Protein AF-A0A420RKL0-F1 (afdb_monomer)

Nearest PDB structures (foldseek):
  4hwh-assembly3_C  TM=4.743E-01  e=3.908E+00  Arabidopsis thaliana
  4hwh-assembly1_A  TM=5.072E-01  e=5.589E+00  Arabidopsis thaliana

Foldseek 3Di:
DVLVVLQVCLVPPDPPDPSVVRHSPDDKDDLVPQADADPLCCVVPVVNDPDPPPPDRDPDDDPDDDDDCTRHVLVVLVVLLVVLVVCVVVVHDHDLVSVVVSLVSLVVYDPRHPCNVVNPVNPVNVVVND

Secondary structure (DSSP, 8-state):
-HHHHHHHHHHHS-TTS-GGGS--PSPP--TT------HHHHHHHH---SSTT-----SSPPP-----TTT-THHHHHHHHHHHHHHHHTT----HHHHHHHHHHHTS--TTSTTGGGTT--TTHHHHH-

Radius of gyration: 19.2 Å; Cα contacts (8 Å, |Δi|>4): 103; chains: 1; bounding box: 42×40×49 Å

Solvent-accessible surface area (backbone atoms only — not comparable to full-atom values): 8315 Å² total; per-residue (Å²): 111,66,68,59,52,45,41,52,51,55,74,71,49,82,84,85,60,74,67,82,83,66,58,61,69,78,82,71,54,42,93,87,62,46,78,47,68,43,71,62,49,26,46,71,77,64,72,50,66,96,49,100,77,74,75,83,71,68,94,65,76,85,83,81,76,85,84,45,50,59,79,39,49,62,52,50,37,51,52,49,52,55,51,44,50,54,36,48,75,71,70,44,92,63,63,62,67,61,52,50,55,34,55,58,53,58,69,49,57,32,88,56,37,93,57,48,88,52,68,76,69,65,62,75,50,52,78,71,72,110

Sequence (130 aa):
MEQFERLVDFLLGETEEPAASRSPLPFTATSENRWRWHTWDAMARYHIFRDKYERSVKPDKPTGCVKSAVDWPEIADELYLIGAMHDYWDGQRVDKNKVRAALERLQQITPSSPVWPNRNAHSWTKDLLE

pLDDT: mean 83.3, std 9.46, range [56.19, 94.81]

Mean predicted aligned error: 7.9 Å

Organism: Fusarium oxysporum (NCBI:txid5507)

Structure (mmCIF, N/CA/C/O backbone):
data_AF-A0A420RKL0-F1
#
_entry.id   AF-A0A420RKL0-F1
#
loop_
_atom_site.group_PDB
_atom_site.id
_atom_site.type_symbol
_atom_site.label_atom_id
_atom_site.label_alt_id
_atom_site.label_comp_id
_atom_site.label_asym_id
_atom_site.label_entity_id
_atom_site.label_seq_id
_atom_site.pdbx_PDB_ins_code
_atom_site.Cartn_x
_atom_site.Cartn_y
_atom_site.Cartn_z
_atom_site.occupancy
_atom_site.B_iso_or_equiv
_atom_site.auth_seq_id
_atom_site.auth_comp_id
_atom_site.auth_asym_id
_atom_site.auth_atom_id
_atom_site.pdbx_PDB_model_num
ATOM 1 N N . MET A 1 1 ? -11.707 -10.829 -1.088 1.00 63.38 1 MET A N 1
ATOM 2 C CA . MET A 1 1 ? -12.664 -10.612 0.024 1.00 63.38 1 MET A CA 1
ATOM 3 C C . MET A 1 1 ? -12.611 -11.691 1.107 1.00 63.38 1 MET A C 1
ATOM 5 O O . MET A 1 1 ? -13.208 -11.501 2.161 1.00 63.38 1 MET A O 1
ATOM 9 N N . GLU A 1 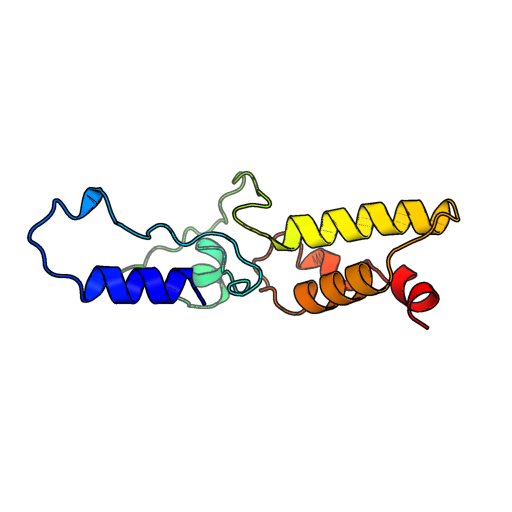2 ? -11.840 -12.764 0.917 1.00 80.38 2 GLU A N 1
ATOM 10 C CA . GLU A 1 2 ? -11.823 -13.949 1.787 1.00 80.38 2 GLU A CA 1
ATOM 11 C C . GLU A 1 2 ? -11.573 -13.648 3.277 1.00 80.38 2 GLU A C 1
ATOM 13 O O . GLU A 1 2 ? -12.217 -14.229 4.143 1.00 80.38 2 GLU A O 1
ATOM 18 N N . GLN A 1 3 ? -10.677 -12.711 3.618 1.00 82.56 3 GLN A N 1
ATOM 19 C CA . GLN A 1 3 ? -10.439 -12.382 5.032 1.00 82.56 3 GLN A CA 1
ATOM 20 C C . GLN A 1 3 ? -11.674 -11.758 5.696 1.00 82.56 3 GLN A C 1
ATOM 22 O O . GLN A 1 3 ? -11.961 -12.053 6.854 1.00 82.56 3 GLN A O 1
ATOM 27 N N . PHE A 1 4 ? -12.393 -10.891 4.977 1.00 83.62 4 PHE A N 1
ATOM 28 C CA . PHE A 1 4 ? -13.598 -10.244 5.494 1.00 83.62 4 PHE A CA 1
ATOM 29 C C . PHE A 1 4 ? -14.721 -11.262 5.687 1.00 83.62 4 PHE A C 1
ATOM 31 O O . PHE A 1 4 ? -15.355 -11.268 6.735 1.00 83.62 4 PHE A O 1
ATOM 38 N N . GLU A 1 5 ? -14.903 -12.161 4.721 1.00 86.31 5 GLU A N 1
ATOM 39 C CA . GLU A 1 5 ? -15.862 -13.267 4.816 1.00 86.31 5 GLU A CA 1
ATOM 40 C C . GLU A 1 5 ? -15.559 -14.149 6.032 1.00 86.31 5 GLU A C 1
ATOM 42 O O . GLU A 1 5 ? -16.434 -14.366 6.862 1.00 86.31 5 GLU A O 1
ATOM 47 N N . ARG A 1 6 ? -14.287 -14.516 6.244 1.00 85.25 6 ARG A N 1
ATOM 48 C CA . ARG A 1 6 ? -13.866 -15.271 7.437 1.00 85.25 6 ARG A CA 1
ATOM 49 C C . ARG A 1 6 ? -14.147 -14.529 8.743 1.00 85.25 6 ARG A C 1
ATOM 51 O O . ARG A 1 6 ? -14.460 -15.177 9.738 1.00 85.25 6 ARG A O 1
ATOM 58 N N . LEU A 1 7 ? -14.045 -13.194 8.765 1.00 86.56 7 LEU A N 1
ATOM 59 C CA . LEU A 1 7 ? -14.461 -12.394 9.922 1.00 86.56 7 LEU A CA 1
ATOM 60 C C . LEU A 1 7 ? -15.968 -12.459 10.147 1.00 86.56 7 LEU A C 1
ATOM 62 O O . LEU A 1 7 ? -16.391 -12.639 11.284 1.00 86.56 7 LEU A O 1
ATOM 66 N N . VAL A 1 8 ? -16.767 -12.303 9.094 1.00 87.44 8 VAL A N 1
ATOM 67 C CA . VAL A 1 8 ? -18.229 -12.371 9.195 1.00 87.44 8 VAL A CA 1
ATOM 68 C C . VAL A 1 8 ? -18.659 -13.744 9.703 1.00 87.44 8 VAL A C 1
ATOM 70 O O . VAL A 1 8 ? -19.410 -13.817 10.672 1.00 87.44 8 VAL A O 1
ATOM 73 N N . ASP A 1 9 ? -18.107 -14.815 9.140 1.00 87.31 9 ASP A N 1
ATOM 74 C CA . ASP A 1 9 ? -18.389 -16.186 9.570 1.00 87.31 9 ASP A CA 1
ATOM 75 C C . ASP A 1 9 ? -17.981 -16.420 11.027 1.00 87.31 9 ASP A C 1
ATOM 77 O O . ASP A 1 9 ? -18.710 -17.049 11.788 1.00 87.31 9 ASP A O 1
ATOM 81 N N . PHE A 1 10 ? -16.837 -15.873 11.447 1.00 85.19 10 PHE A N 1
ATOM 82 C CA . PHE A 1 10 ? -16.402 -15.936 12.840 1.00 85.19 10 PHE A CA 1
ATOM 83 C C . PHE A 1 10 ? -17.355 -15.198 13.790 1.00 85.19 10 PHE A C 1
ATOM 85 O O . PHE A 1 10 ? -17.627 -15.692 14.880 1.00 85.19 10 PHE A O 1
ATOM 92 N N . LEU A 1 11 ? -17.863 -14.026 13.397 1.00 84.62 11 LEU A N 1
ATOM 93 C CA . LEU A 1 11 ? -18.783 -13.230 14.217 1.00 84.62 11 LEU A CA 1
ATOM 94 C C . LEU A 1 11 ? -20.194 -13.830 14.289 1.00 84.62 11 LEU A C 1
ATOM 96 O O . LEU A 1 11 ? -20.894 -13.598 15.272 1.00 84.62 11 LEU A O 1
ATOM 100 N N . LEU A 1 12 ? -20.614 -14.558 13.252 1.00 86.12 12 LEU A N 1
ATOM 101 C CA . LEU A 1 12 ? -21.935 -15.186 13.157 1.00 86.12 12 LEU A CA 1
ATOM 102 C C . LEU A 1 12 ? -21.944 -16.661 13.598 1.00 86.12 12 LEU A C 1
ATOM 104 O O . LEU A 1 12 ? -23.020 -17.244 13.719 1.00 86.12 12 LEU A O 1
ATOM 108 N N . GLY A 1 13 ? -20.775 -17.269 13.819 1.00 80.06 13 GLY A N 1
ATOM 109 C CA . GLY A 1 13 ? -20.635 -18.669 14.216 1.00 80.06 13 GLY A CA 1
ATOM 110 C C . GLY A 1 13 ? -21.060 -18.941 15.663 1.00 80.06 13 GLY A C 1
ATOM 111 O O . GLY A 1 13 ? -20.877 -18.110 16.550 1.00 80.06 13 GLY A O 1
ATOM 112 N N . GLU A 1 14 ? -21.613 -20.130 15.912 1.00 71.00 14 GLU A N 1
ATOM 113 C CA . GLU A 1 14 ? -22.063 -20.551 17.243 1.00 71.00 14 GLU A CA 1
ATOM 114 C C . GLU A 1 14 ? -20.886 -20.797 18.207 1.00 71.00 14 GLU A C 1
ATOM 116 O O . GLU A 1 14 ? -19.885 -21.440 17.878 1.00 71.00 14 GLU A O 1
ATOM 121 N N . THR A 1 15 ? -21.019 -20.274 19.426 1.00 65.69 15 THR A N 1
ATOM 122 C CA . THR A 1 15 ? -19.968 -20.143 20.450 1.00 65.69 15 THR A CA 1
ATOM 123 C C . THR A 1 15 ? -19.702 -21.428 21.253 1.00 65.69 15 THR A C 1
ATOM 125 O O . THR A 1 15 ? -19.423 -21.354 22.448 1.00 65.69 15 THR A O 1
ATOM 128 N N . GLU A 1 16 ? -19.830 -22.616 20.656 1.00 64.62 16 GLU A N 1
ATOM 129 C CA . GLU A 1 16 ? -19.642 -23.881 21.396 1.00 64.62 16 GLU A CA 1
ATOM 130 C C . GLU A 1 16 ? -18.173 -24.344 21.467 1.00 64.62 16 GLU A C 1
ATOM 132 O O . GLU A 1 16 ? -17.791 -25.069 22.383 1.00 64.62 16 GLU A O 1
ATOM 137 N N . GLU A 1 17 ? -17.314 -23.863 20.566 1.00 60.22 17 GLU A N 1
ATOM 138 C CA . GLU A 1 17 ? -15.868 -24.133 20.562 1.00 60.22 17 GLU A CA 1
ATOM 139 C C . GLU A 1 17 ? -15.074 -22.925 21.094 1.00 60.22 17 GLU A C 1
ATOM 141 O O . GLU A 1 17 ? -15.497 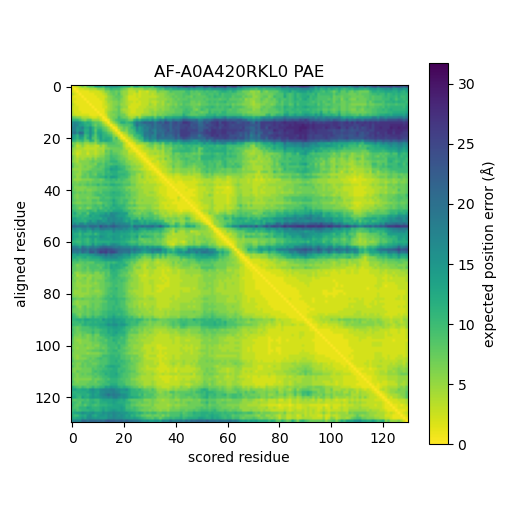-21.778 20.910 1.00 60.22 17 GLU A O 1
ATOM 146 N N . PRO A 1 18 ? -13.897 -23.121 21.725 1.00 58.03 18 PRO A N 1
ATOM 147 C CA . PRO A 1 18 ? -13.104 -22.014 22.249 1.00 58.03 18 PRO A CA 1
ATOM 148 C C . PRO A 1 18 ? -12.694 -21.058 21.115 1.00 58.03 18 PRO A C 1
ATOM 150 O O . PRO A 1 18 ? -11.791 -21.336 20.323 1.00 58.03 18 PRO A O 1
ATOM 153 N N . ALA A 1 19 ? -13.343 -19.889 21.075 1.00 56.19 19 ALA A N 1
ATOM 154 C CA . ALA A 1 19 ? -13.253 -18.865 20.027 1.00 56.19 19 ALA A CA 1
ATOM 155 C C . ALA A 1 19 ? -11.819 -18.411 19.670 1.00 56.19 19 ALA A C 1
ATOM 157 O O . ALA A 1 19 ? -11.574 -17.895 18.580 1.00 56.19 19 ALA A O 1
ATOM 158 N N . ALA A 1 20 ? -10.840 -18.638 20.551 1.00 56.19 20 ALA A N 1
ATOM 159 C CA . ALA A 1 20 ? -9.434 -18.322 20.303 1.00 56.19 20 ALA A CA 1
ATOM 160 C C . ALA A 1 20 ? -8.799 -19.163 19.174 1.00 56.19 20 ALA A C 1
ATOM 162 O O . ALA A 1 20 ? -7.880 -18.687 18.513 1.00 56.19 20 ALA A O 1
ATOM 163 N N . SER A 1 21 ? -9.293 -20.380 18.911 1.00 57.72 21 SER A N 1
ATOM 164 C CA . SER A 1 21 ? -8.724 -21.285 17.897 1.00 57.72 21 SER A CA 1
ATOM 165 C C . SER A 1 21 ? -9.116 -20.938 16.451 1.00 57.72 21 SER A C 1
ATOM 167 O O . SER A 1 21 ? -8.511 -21.470 15.520 1.00 57.72 21 SER A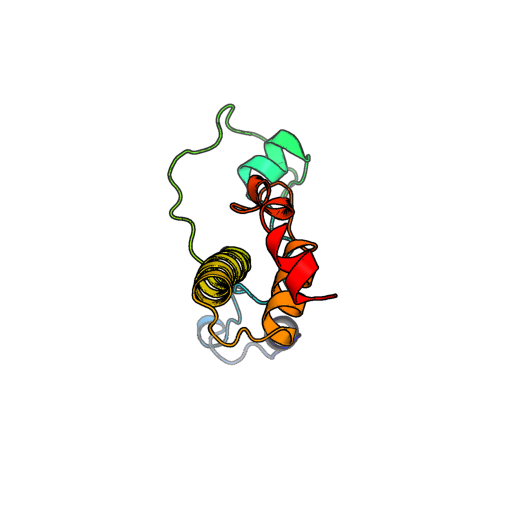 O 1
ATOM 169 N N . ARG A 1 22 ? -10.130 -20.085 16.240 1.00 65.88 22 ARG A N 1
ATOM 170 C CA . ARG A 1 22 ? -10.690 -19.754 14.911 1.00 65.88 22 ARG A CA 1
ATOM 171 C C . ARG A 1 22 ? -10.676 -18.261 14.576 1.00 65.88 22 ARG A C 1
ATOM 173 O O . ARG A 1 22 ? -11.224 -17.877 13.547 1.00 65.88 22 ARG A O 1
ATOM 180 N N . SER A 1 23 ? -10.067 -17.421 15.414 1.00 72.81 23 SER A N 1
ATOM 181 C CA . SER A 1 23 ? -10.086 -15.971 15.202 1.00 72.81 23 SER A CA 1
ATOM 182 C C . SER A 1 23 ? -9.385 -15.588 13.884 1.00 72.81 23 SER A C 1
ATOM 184 O O . SER A 1 23 ? -8.206 -15.901 13.714 1.00 72.81 23 SER A O 1
ATOM 186 N N . PRO A 1 24 ? -10.065 -14.893 12.952 1.00 81.69 24 PRO A N 1
ATOM 187 C CA . PRO A 1 24 ? -9.505 -14.461 11.668 1.00 81.69 24 PRO A CA 1
ATOM 188 C C . PRO A 1 24 ? -8.665 -13.181 11.789 1.00 81.69 24 PRO A C 1
ATOM 190 O O . PRO A 1 24 ? -8.259 -12.600 10.783 1.00 81.69 24 PRO A O 1
ATOM 193 N N . LEU A 1 25 ? -8.425 -12.717 13.017 1.00 82.75 25 LEU A N 1
ATOM 194 C CA . LEU A 1 25 ? -7.623 -11.541 13.315 1.00 82.75 25 LEU A CA 1
ATOM 195 C C . LEU A 1 25 ? -6.178 -11.937 13.663 1.00 82.75 25 LEU A C 1
ATOM 197 O O . LEU A 1 25 ? -5.967 -12.951 14.329 1.00 82.75 25 LEU A O 1
ATOM 201 N N . PRO A 1 26 ? -5.183 -11.104 13.306 1.00 78.69 26 PRO A N 1
ATOM 202 C CA . PRO A 1 26 ? -5.314 -9.797 12.655 1.00 78.69 26 PRO A CA 1
ATOM 203 C C . PRO A 1 26 ? -5.503 -9.878 11.130 1.00 78.69 26 PRO A C 1
ATOM 205 O O . PRO A 1 26 ? -4.991 -10.781 10.474 1.00 78.69 26 PRO A O 1
ATOM 208 N N . PHE A 1 27 ? -6.163 -8.867 10.556 1.00 78.62 27 PHE A N 1
ATOM 209 C CA . PHE A 1 27 ? -6.205 -8.679 9.104 1.00 78.62 27 PHE A CA 1
ATOM 210 C C . PHE A 1 27 ? -4.819 -8.356 8.549 1.00 78.62 27 PHE A C 1
ATOM 212 O O . PHE A 1 27 ? -4.169 -7.399 8.986 1.00 78.62 27 PHE A O 1
ATOM 219 N N . THR A 1 28 ? -4.389 -9.101 7.537 1.00 78.88 28 THR A N 1
ATOM 220 C CA . THR A 1 28 ? -3.072 -8.908 6.928 1.00 78.88 28 THR A CA 1
ATOM 221 C C . THR A 1 28 ? -3.105 -7.948 5.738 1.00 78.88 28 THR A C 1
ATOM 223 O O . THR A 1 28 ? -4.143 -7.678 5.130 1.00 78.88 28 THR A O 1
ATOM 226 N N . ALA A 1 29 ? -1.923 -7.407 5.435 1.00 77.31 29 ALA A N 1
ATOM 227 C CA . ALA A 1 29 ? -1.512 -6.908 4.126 1.00 77.31 29 ALA A CA 1
ATOM 228 C C . ALA A 1 29 ? -2.066 -7.684 2.931 1.00 77.31 29 ALA A C 1
ATOM 230 O O . ALA A 1 29 ? -1.530 -8.745 2.638 1.00 77.31 29 ALA A O 1
ATOM 231 N N . THR A 1 30 ? -3.052 -7.168 2.192 1.00 76.38 30 THR A N 1
ATOM 232 C CA . THR A 1 30 ? -3.413 -7.724 0.880 1.00 76.38 30 THR A CA 1
ATOM 233 C C . THR A 1 30 ? -3.493 -6.646 -0.184 1.00 76.38 30 THR A C 1
ATOM 235 O O . THR A 1 30 ? -3.601 -5.453 0.105 1.00 76.38 30 THR A O 1
ATOM 238 N N . SER A 1 31 ? -3.468 -7.080 -1.445 1.00 71.25 31 SER A N 1
ATOM 239 C CA . SER A 1 31 ? -3.687 -6.205 -2.593 1.00 71.25 31 SER A CA 1
ATOM 240 C C . SER A 1 31 ? -5.072 -5.557 -2.609 1.00 71.25 31 SER A C 1
ATOM 242 O O . SER A 1 31 ? -5.219 -4.518 -3.240 1.00 71.25 31 SER A O 1
ATOM 244 N N . GLU A 1 32 ? -6.051 -6.146 -1.921 1.00 73.38 32 GLU A N 1
ATOM 245 C CA . GLU A 1 32 ? -7.429 -5.652 -1.832 1.00 73.38 32 GLU A CA 1
ATOM 246 C C . GLU A 1 32 ? -7.623 -4.613 -0.711 1.00 73.38 32 GLU A C 1
ATOM 248 O O . GLU A 1 32 ? -8.552 -3.815 -0.772 1.00 73.38 32 GLU A O 1
ATOM 253 N N . ASN A 1 33 ? -6.752 -4.591 0.309 1.00 78.38 33 ASN A N 1
ATOM 254 C CA . ASN A 1 33 ? -6.839 -3.688 1.466 1.00 78.38 33 ASN A CA 1
ATOM 255 C C . ASN A 1 33 ? -5.564 -2.833 1.612 1.00 78.38 33 ASN A C 1
ATOM 257 O O . ASN A 1 33 ? -4.784 -2.973 2.567 1.00 78.38 33 ASN A O 1
ATOM 261 N N . ARG A 1 34 ? -5.346 -1.968 0.613 1.00 77.25 34 ARG A N 1
ATOM 262 C CA . ARG A 1 34 ? -4.134 -1.140 0.470 1.00 77.25 34 ARG A CA 1
ATOM 263 C C . ARG A 1 34 ? -4.215 0.226 1.131 1.00 77.25 34 ARG A C 1
ATOM 265 O O . ARG A 1 34 ? -3.186 0.762 1.537 1.00 77.25 34 ARG A O 1
ATOM 272 N N . TRP A 1 35 ? -5.409 0.799 1.266 1.00 83.44 35 TRP A N 1
ATOM 273 C CA . TRP A 1 35 ? -5.568 2.097 1.915 1.00 83.44 35 TRP A CA 1
ATOM 274 C C . TRP A 1 35 ? -5.309 1.982 3.413 1.00 83.44 35 TRP A C 1
ATOM 276 O O . TRP A 1 35 ? -6.189 1.664 4.208 1.00 83.44 35 TRP A O 1
ATOM 286 N N . ARG A 1 36 ? -4.062 2.245 3.794 1.00 82.44 36 ARG A N 1
ATOM 287 C CA . ARG A 1 36 ? -3.584 2.148 5.170 1.00 82.44 36 ARG A CA 1
ATOM 288 C C . ARG A 1 36 ? -3.104 3.491 5.644 1.00 82.44 36 ARG A C 1
ATOM 290 O O . ARG A 1 36 ? -2.366 4.164 4.935 1.00 82.44 36 ARG A O 1
ATOM 297 N N . TRP A 1 37 ? -3.513 3.862 6.847 1.00 86.88 37 TRP A N 1
ATOM 298 C CA . TRP A 1 37 ? -3.046 5.069 7.505 1.00 86.88 37 TRP A CA 1
ATOM 299 C C . TRP A 1 37 ? -2.110 4.699 8.646 1.00 86.88 37 TRP A C 1
ATOM 301 O O . TRP A 1 37 ? -2.495 3.961 9.553 1.00 86.88 37 TRP A O 1
ATOM 311 N N . HIS A 1 38 ? -0.890 5.232 8.631 1.00 85.81 38 HIS A N 1
ATOM 312 C CA . HIS A 1 38 ? -0.034 5.186 9.810 1.00 85.81 38 HIS A CA 1
ATOM 313 C C . HIS A 1 38 ? -0.753 5.891 10.965 1.00 85.81 38 HIS A C 1
ATOM 315 O O . HIS A 1 38 ? -1.165 7.041 10.815 1.00 85.81 38 HIS A O 1
ATOM 321 N N . THR A 1 39 ? -0.864 5.233 12.121 1.00 84.50 39 THR A N 1
ATOM 322 C CA . THR A 1 39 ? -1.663 5.692 13.272 1.00 84.50 39 THR A CA 1
ATOM 323 C C . THR A 1 39 ? -1.383 7.148 13.645 1.00 84.50 39 THR A C 1
ATOM 325 O O . THR A 1 39 ? -2.306 7.935 13.828 1.00 84.50 39 THR A O 1
ATOM 328 N N . TRP A 1 40 ? -0.106 7.544 13.674 1.00 85.69 40 TRP A N 1
ATOM 329 C CA . TRP A 1 40 ? 0.260 8.935 13.950 1.00 85.69 40 TRP A CA 1
ATOM 330 C C . TRP A 1 40 ? -0.196 9.909 12.854 1.00 85.69 40 TRP A C 1
ATOM 332 O O . TRP A 1 40 ? -0.735 10.955 13.186 1.00 85.69 40 TRP A O 1
ATOM 342 N N . ASP A 1 41 ? -0.028 9.580 11.564 1.00 88.25 41 ASP A N 1
ATOM 343 C CA . ASP A 1 41 ? -0.442 10.493 10.486 1.00 88.25 41 ASP A CA 1
ATOM 344 C C . ASP A 1 41 ? -1.969 10.631 10.476 1.00 88.25 41 ASP A C 1
ATOM 346 O O . ASP A 1 41 ? -2.481 11.742 10.358 1.00 88.25 41 ASP A O 1
ATOM 350 N N . ALA A 1 42 ? -2.680 9.512 10.666 1.00 89.12 42 ALA A N 1
ATOM 351 C CA . ALA A 1 42 ? -4.135 9.446 10.746 1.00 89.12 42 ALA A CA 1
ATOM 352 C C . ALA A 1 42 ? -4.684 10.484 11.737 1.00 89.12 42 ALA A C 1
ATOM 354 O O . ALA A 1 42 ? -5.504 11.318 11.361 1.00 89.12 42 ALA A O 1
ATOM 355 N N . MET A 1 43 ? -4.159 10.493 12.966 1.00 87.62 43 MET A N 1
ATOM 356 C CA . MET A 1 43 ? -4.606 11.413 14.012 1.00 87.62 43 MET A CA 1
ATOM 357 C C . MET A 1 43 ? -4.038 12.830 13.851 1.00 87.62 43 MET A C 1
ATOM 359 O O . MET A 1 43 ? -4.782 13.801 13.955 1.00 87.62 43 MET A O 1
ATOM 363 N N . ALA A 1 44 ? -2.729 12.961 13.605 1.00 87.75 44 ALA A N 1
ATOM 364 C CA . ALA A 1 44 ? -2.029 14.247 13.634 1.00 87.75 44 ALA A CA 1
ATOM 365 C C . ALA A 1 44 ? -2.317 15.134 12.420 1.00 87.75 44 ALA A C 1
ATOM 367 O O . ALA A 1 44 ? -2.261 16.356 12.530 1.00 87.75 44 ALA A O 1
ATOM 368 N N . ARG A 1 45 ? -2.567 14.529 11.254 1.00 87.62 45 ARG A N 1
ATOM 369 C CA . ARG A 1 45 ? -2.667 15.248 9.974 1.00 87.62 45 ARG A CA 1
ATOM 370 C C . ARG A 1 45 ? -4.034 15.130 9.318 1.00 87.62 45 ARG A C 1
ATOM 372 O O . ARG A 1 45 ? -4.423 16.039 8.595 1.00 87.62 45 ARG A O 1
ATOM 379 N N . TYR A 1 46 ? -4.732 14.018 9.538 1.00 87.88 46 TYR A N 1
ATOM 380 C CA . TYR A 1 46 ? -5.961 13.697 8.808 1.00 87.88 46 TYR A CA 1
ATOM 381 C C . TYR A 1 46 ? -7.201 13.599 9.700 1.00 87.88 46 TYR A C 1
ATOM 383 O O . TYR A 1 46 ? -8.287 13.364 9.181 1.00 87.88 46 TYR A O 1
ATOM 391 N N . HIS A 1 47 ? -7.064 13.814 11.015 1.00 86.62 47 HIS A N 1
ATOM 392 C CA . HIS A 1 47 ? -8.165 13.776 11.984 1.00 86.62 47 HIS A CA 1
ATOM 393 C C . HIS A 1 47 ? -9.009 12.486 11.914 1.00 86.62 47 HIS A C 1
ATOM 395 O O . HIS A 1 47 ? -10.222 12.501 12.117 1.00 86.62 47 HIS A O 1
ATOM 401 N N . ILE A 1 48 ? -8.352 11.360 11.625 1.00 86.62 48 ILE A N 1
ATOM 402 C CA . ILE A 1 48 ? -8.936 10.019 11.620 1.00 86.62 48 ILE A CA 1
ATOM 403 C C . ILE A 1 48 ? -8.659 9.392 12.989 1.00 86.62 48 ILE A C 1
ATOM 405 O O . ILE A 1 48 ? -7.511 9.074 13.309 1.00 86.62 48 ILE A O 1
ATOM 409 N N . PHE A 1 49 ? -9.713 9.202 13.781 1.00 83.31 49 PHE A N 1
ATOM 410 C CA . PHE A 1 49 ? -9.650 8.648 15.137 1.00 83.31 49 PHE A CA 1
ATOM 411 C C . PHE A 1 49 ? -10.385 7.309 15.190 1.00 83.31 49 PHE A C 1
ATOM 413 O O . PHE A 1 49 ? -11.449 7.169 14.584 1.00 83.31 49 PHE A O 1
ATOM 420 N N . ARG A 1 50 ? -9.833 6.322 15.905 1.00 78.44 50 ARG A N 1
ATOM 421 C CA . ARG A 1 50 ? -10.494 5.018 16.087 1.00 78.44 50 ARG A CA 1
ATOM 422 C C . ARG A 1 50 ? -11.503 5.052 17.228 1.00 78.44 50 ARG A C 1
ATOM 424 O O . ARG A 1 50 ? -12.500 4.342 17.175 1.00 78.44 50 ARG A O 1
ATOM 431 N N . ASP A 1 51 ? -11.247 5.884 18.234 1.00 79.69 51 ASP A N 1
ATOM 432 C CA . ASP A 1 51 ? -12.110 6.072 19.397 1.00 79.69 51 ASP A CA 1
ATOM 433 C C . ASP A 1 51 ? -12.289 7.566 19.726 1.00 79.69 51 ASP A C 1
ATOM 435 O O . ASP A 1 51 ? -11.401 8.393 19.518 1.00 79.69 51 ASP A O 1
ATOM 439 N N . LYS A 1 52 ? -13.437 7.918 20.312 1.00 71.12 52 LYS A N 1
ATOM 440 C CA . LYS A 1 52 ? -13.787 9.275 20.769 1.00 71.12 52 LYS A CA 1
ATOM 441 C C . LYS A 1 52 ? -12.902 9.788 21.915 1.00 71.12 52 LYS A C 1
ATOM 443 O O . LYS A 1 52 ? -12.932 10.981 22.246 1.00 71.12 52 LYS A O 1
ATOM 448 N N . TYR A 1 53 ? -12.152 8.893 22.558 1.00 74.00 53 TYR A N 1
ATOM 449 C CA . TYR A 1 53 ? -11.220 9.206 23.642 1.00 74.00 53 TYR A CA 1
ATOM 450 C C . TYR A 1 53 ? -9.749 9.212 23.211 1.00 74.00 53 TYR A C 1
ATOM 452 O O . TYR A 1 53 ? -8.883 9.542 24.022 1.00 74.00 53 TYR A O 1
ATOM 460 N N . GLU A 1 54 ? -9.452 8.925 21.944 1.00 71.06 54 GLU A N 1
ATOM 461 C CA . GLU A 1 54 ? -8.096 8.929 21.393 1.00 71.06 54 GLU A CA 1
ATOM 462 C C . GLU A 1 54 ? -7.624 10.387 21.187 1.00 71.06 54 GLU A C 1
ATOM 464 O O . GLU A 1 54 ? -7.705 10.954 20.102 1.00 71.06 54 GLU A O 1
ATOM 469 N N . ARG A 1 55 ? -7.243 11.060 22.285 1.00 63.16 55 ARG A N 1
ATOM 470 C CA . ARG A 1 55 ? -7.097 12.534 22.338 1.00 63.16 55 ARG A CA 1
ATOM 471 C C . A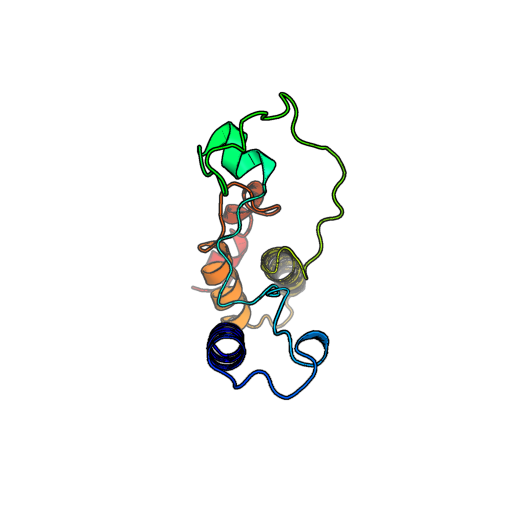RG A 1 55 ? -5.667 13.054 22.421 1.00 63.16 55 ARG A C 1
ATOM 473 O O . ARG A 1 55 ? -5.461 14.253 22.261 1.00 63.16 55 ARG A O 1
ATOM 480 N N . SER A 1 56 ? -4.680 12.203 22.691 1.00 72.94 56 SER A N 1
ATOM 481 C CA . SER A 1 56 ? -3.290 12.650 22.818 1.00 72.94 56 SER A CA 1
ATOM 482 C C . SER A 1 56 ? -2.489 12.254 21.587 1.00 72.94 56 SER A C 1
ATOM 484 O O . SER A 1 56 ? -1.962 11.147 21.482 1.00 72.94 56 SER A O 1
ATOM 486 N N . VAL A 1 57 ? -2.404 13.185 20.641 1.00 77.12 57 VAL A N 1
ATOM 487 C CA . VAL A 1 57 ? -1.466 13.079 19.527 1.00 77.12 57 VAL A CA 1
ATOM 488 C C . VAL A 1 57 ? -0.097 13.494 20.043 1.00 77.12 57 VAL A C 1
ATOM 490 O O . VAL A 1 57 ? 0.082 14.618 20.511 1.00 77.12 57 VAL A O 1
ATOM 493 N N . LYS A 1 58 ? 0.880 12.587 19.973 1.00 79.62 58 LYS A N 1
ATOM 494 C CA . LYS A 1 58 ? 2.269 12.958 20.258 1.00 79.62 58 LYS A CA 1
ATOM 495 C C . LYS A 1 58 ? 2.706 14.043 19.266 1.00 79.62 58 LYS A C 1
ATOM 497 O O . LYS A 1 58 ? 2.427 13.875 18.081 1.00 79.62 58 LYS A O 1
ATOM 502 N N . PRO A 1 59 ? 3.393 15.110 19.706 1.00 81.56 59 PRO A N 1
ATOM 503 C CA . PRO A 1 59 ? 3.806 16.191 18.810 1.00 81.56 59 PRO A CA 1
ATOM 504 C C . PRO A 1 59 ? 4.713 15.681 17.685 1.00 81.56 59 PRO A C 1
ATOM 506 O O . PRO A 1 59 ? 4.579 16.109 16.543 1.00 81.56 59 PRO A O 1
ATOM 509 N N . ASP A 1 60 ? 5.557 14.697 17.994 1.00 84.12 60 ASP A N 1
ATOM 510 C CA . ASP A 1 60 ? 6.493 14.113 17.044 1.00 84.12 60 ASP A CA 1
ATOM 511 C C . ASP A 1 60 ? 6.038 12.739 16.558 1.00 84.12 60 ASP A C 1
ATOM 513 O O . ASP A 1 60 ? 5.546 11.898 17.325 1.00 84.12 60 ASP A O 1
ATOM 517 N N . LYS A 1 61 ? 6.257 12.494 15.262 1.00 82.31 61 LYS A N 1
ATOM 518 C CA . LYS A 1 61 ? 6.048 11.179 14.661 1.00 82.31 61 LYS A CA 1
ATOM 519 C C . LYS A 1 61 ? 7.096 10.210 15.215 1.00 82.31 61 LYS A C 1
ATOM 521 O O . LYS A 1 61 ? 8.282 10.527 15.156 1.00 82.31 61 LYS A O 1
ATOM 526 N N . PRO A 1 62 ? 6.705 9.020 15.704 1.00 80.00 62 PRO A N 1
ATOM 527 C CA . PRO A 1 62 ? 7.669 8.040 16.184 1.00 80.00 62 PRO A CA 1
ATOM 528 C C . PRO A 1 62 ? 8.608 7.611 15.051 1.00 80.00 62 PRO A C 1
ATOM 530 O O . PRO A 1 62 ? 8.181 7.050 14.039 1.00 80.00 62 PRO A O 1
ATOM 533 N N . THR A 1 63 ? 9.897 7.881 15.230 1.00 69.94 63 THR A N 1
ATOM 534 C CA . THR A 1 63 ? 10.971 7.466 14.327 1.00 69.94 63 THR A CA 1
ATOM 535 C C . THR A 1 63 ? 11.412 6.058 14.725 1.00 69.94 63 THR A C 1
ATOM 537 O O . THR A 1 63 ? 11.847 5.864 15.855 1.00 69.94 63 THR A O 1
ATOM 540 N N . GLY A 1 64 ? 11.300 5.067 13.832 1.00 62.03 64 GLY A N 1
ATOM 541 C CA . GLY A 1 64 ? 11.912 3.746 14.066 1.00 62.03 64 GLY A CA 1
ATOM 542 C C . GLY A 1 64 ? 11.021 2.509 13.955 1.00 62.03 64 GLY A C 1
ATOM 543 O O . GLY A 1 64 ? 11.404 1.458 14.456 1.00 62.03 64 GLY A O 1
ATOM 544 N N . CYS A 1 65 ? 9.863 2.570 13.295 1.00 63.25 65 CYS A N 1
ATOM 545 C CA . CYS A 1 65 ? 9.158 1.330 12.964 1.00 63.25 65 CYS A CA 1
ATOM 546 C C . CYS A 1 65 ? 9.799 0.687 11.722 1.00 63.25 65 CYS A C 1
ATOM 548 O O . CYS A 1 65 ? 9.912 1.344 10.682 1.00 63.25 65 CYS A O 1
ATOM 550 N N . VAL A 1 66 ? 10.237 -0.573 11.833 1.00 69.00 66 VAL A N 1
ATOM 551 C CA . VAL A 1 66 ? 10.691 -1.364 10.680 1.00 69.00 66 VAL A CA 1
ATOM 552 C C . VAL A 1 66 ? 9.521 -1.469 9.710 1.00 69.00 66 VAL A C 1
ATOM 554 O O . VAL A 1 66 ? 8.459 -1.979 10.052 1.00 69.00 66 VAL A O 1
ATOM 557 N N . LYS A 1 67 ? 9.701 -0.941 8.501 1.00 78.50 67 LYS A N 1
ATOM 558 C CA . LYS A 1 67 ? 8.683 -0.983 7.453 1.00 78.50 67 LYS A CA 1
ATOM 559 C C . LYS A 1 67 ? 8.832 -2.300 6.706 1.00 78.50 67 LYS A C 1
ATOM 561 O O . LYS A 1 67 ? 9.831 -2.498 6.019 1.00 78.50 67 LYS A O 1
ATOM 566 N N . SER A 1 68 ? 7.865 -3.195 6.862 1.00 82.25 68 SER A N 1
ATOM 567 C CA . SER A 1 68 ? 7.860 -4.486 6.181 1.00 82.25 68 SER A CA 1
ATOM 568 C C . SER A 1 68 ? 6.900 -4.480 4.990 1.00 82.25 68 SER A C 1
ATOM 570 O O . SER A 1 68 ? 5.888 -3.777 5.003 1.00 82.25 68 SER A O 1
ATOM 572 N N . ALA A 1 69 ? 7.183 -5.311 3.986 1.00 82.94 69 ALA A N 1
ATOM 573 C CA . ALA A 1 69 ? 6.248 -5.569 2.891 1.00 82.94 69 ALA A CA 1
ATOM 574 C C . ALA A 1 69 ? 4.975 -6.313 3.349 1.00 82.94 69 ALA A C 1
ATOM 576 O O . ALA A 1 69 ? 3.998 -6.372 2.610 1.00 82.94 69 ALA A O 1
ATOM 577 N N . VAL A 1 70 ? 4.972 -6.873 4.565 1.00 81.12 70 VAL A N 1
ATOM 578 C CA . VAL A 1 70 ? 3.793 -7.513 5.167 1.00 81.12 70 VAL A CA 1
ATOM 579 C C . VAL A 1 70 ? 2.800 -6.454 5.647 1.00 81.12 70 VAL A C 1
ATOM 581 O O . VAL A 1 70 ? 1.594 -6.588 5.442 1.00 81.12 70 VAL A O 1
ATOM 584 N N . ASP A 1 71 ? 3.307 -5.379 6.252 1.00 79.38 71 ASP A N 1
ATOM 585 C CA . ASP A 1 71 ? 2.486 -4.274 6.754 1.00 79.38 71 ASP A CA 1
ATOM 586 C C . ASP A 1 71 ? 2.110 -3.285 5.644 1.00 79.38 71 ASP A C 1
ATOM 588 O O . ASP A 1 71 ? 1.001 -2.738 5.648 1.00 79.38 71 ASP A O 1
ATOM 592 N N . TRP A 1 72 ? 3.036 -3.091 4.699 1.00 85.50 72 TRP A N 1
ATOM 593 C CA . TRP A 1 72 ? 2.965 -2.154 3.579 1.00 85.50 72 TRP A CA 1
ATOM 594 C C . TRP A 1 72 ? 3.256 -2.887 2.257 1.00 85.50 72 TRP A C 1
ATOM 596 O O . TRP A 1 72 ? 4.396 -2.872 1.779 1.00 85.50 72 TRP A O 1
ATOM 606 N N . PRO A 1 73 ? 2.256 -3.557 1.657 1.00 87.31 73 PRO A N 1
ATOM 607 C CA . PRO A 1 73 ? 2.436 -4.382 0.460 1.00 87.31 73 PRO A CA 1
ATOM 608 C C . PRO A 1 73 ? 2.960 -3.586 -0.736 1.00 87.31 73 PRO A C 1
ATOM 610 O O . PRO A 1 73 ? 3.612 -4.138 -1.616 1.00 87.31 73 PRO A O 1
ATOM 613 N N . GLU A 1 74 ? 2.736 -2.276 -0.759 1.00 89.88 74 GLU A N 1
ATOM 614 C CA . GLU A 1 74 ? 3.271 -1.389 -1.781 1.00 89.88 74 GLU A CA 1
ATOM 615 C C . GLU A 1 74 ? 4.804 -1.272 -1.766 1.00 89.88 74 GLU A C 1
ATOM 617 O O . GLU A 1 74 ? 5.389 -0.909 -2.780 1.00 89.88 74 GLU A O 1
ATOM 622 N N . ILE A 1 75 ? 5.476 -1.642 -0.668 1.00 90.12 75 ILE A N 1
ATOM 623 C CA . ILE A 1 75 ? 6.941 -1.771 -0.650 1.00 90.12 75 ILE A CA 1
ATOM 624 C C . ILE A 1 75 ? 7.385 -2.879 -1.608 1.00 90.12 75 ILE A C 1
ATOM 626 O O . ILE A 1 75 ? 8.387 -2.720 -2.298 1.00 90.12 75 ILE A O 1
ATOM 630 N N . ALA A 1 76 ? 6.646 -3.990 -1.685 1.00 90.50 76 ALA A N 1
ATOM 631 C CA . ALA A 1 76 ? 6.966 -5.060 -2.626 1.00 90.50 76 ALA A CA 1
ATOM 632 C C . ALA A 1 76 ? 6.776 -4.605 -4.081 1.00 90.50 76 ALA A C 1
ATOM 634 O O . ALA A 1 76 ? 7.583 -4.959 -4.937 1.00 90.50 76 ALA A O 1
ATOM 635 N N . ASP A 1 77 ? 5.747 -3.796 -4.353 1.00 91.50 77 ASP A N 1
ATOM 636 C CA . ASP A 1 77 ? 5.520 -3.215 -5.682 1.00 91.50 77 ASP A CA 1
ATOM 637 C C . ASP A 1 77 ? 6.650 -2.251 -6.075 1.00 91.50 77 ASP A C 1
ATOM 639 O O . ASP A 1 77 ? 7.164 -2.329 -7.188 1.00 91.50 77 ASP A O 1
ATOM 643 N N . GLU A 1 78 ? 7.085 -1.393 -5.150 1.00 92.25 78 GLU A N 1
ATOM 644 C CA . GLU A 1 78 ? 8.214 -0.479 -5.356 1.00 92.25 78 GLU A CA 1
ATOM 645 C C . GLU A 1 78 ? 9.519 -1.243 -5.623 1.00 92.25 78 GLU A C 1
ATOM 647 O O . GLU A 1 78 ? 10.228 -0.947 -6.583 1.00 92.25 78 GLU A O 1
ATOM 652 N N . LEU A 1 79 ? 9.820 -2.265 -4.816 1.00 92.69 79 LEU A N 1
ATOM 653 C CA . LEU A 1 79 ? 11.008 -3.102 -5.005 1.00 92.69 79 LEU A CA 1
ATOM 654 C C . LEU A 1 79 ? 10.969 -3.852 -6.339 1.00 92.69 79 LEU A C 1
ATOM 656 O O . LEU A 1 79 ? 11.998 -3.966 -7.004 1.00 92.69 79 LEU A O 1
ATOM 660 N N . TYR A 1 80 ? 9.791 -4.327 -6.751 1.00 94.12 80 TYR A N 1
ATOM 661 C CA . TYR A 1 80 ? 9.613 -4.936 -8.063 1.00 94.12 80 TYR A CA 1
ATOM 662 C C . TYR A 1 80 ? 9.915 -3.943 -9.190 1.00 94.12 80 TYR A C 1
ATOM 664 O O . TYR A 1 80 ? 10.630 -4.291 -10.125 1.00 94.12 80 TYR A O 1
ATOM 672 N N . LEU A 1 81 ? 9.410 -2.707 -9.104 1.00 94.19 81 LEU A N 1
ATOM 673 C CA . LEU A 1 81 ? 9.666 -1.681 -10.117 1.00 94.19 81 LEU A CA 1
ATOM 674 C C . LEU A 1 81 ? 11.143 -1.279 -10.174 1.00 94.19 81 LEU A C 1
ATOM 676 O O . LEU A 1 81 ? 11.670 -1.106 -11.267 1.00 94.19 81 LEU A O 1
ATOM 680 N N . ILE A 1 82 ? 11.827 -1.195 -9.030 1.00 93.31 82 ILE A N 1
ATOM 681 C CA . ILE A 1 82 ? 13.276 -0.953 -8.990 1.00 93.31 82 ILE A CA 1
ATOM 682 C C . ILE A 1 82 ? 14.029 -2.097 -9.682 1.00 93.31 82 ILE A C 1
ATOM 684 O O . ILE A 1 82 ? 14.881 -1.834 -10.524 1.00 93.31 82 ILE A O 1
ATOM 688 N N . GLY A 1 83 ? 13.691 -3.357 -9.391 1.00 94.19 83 GLY A N 1
ATOM 689 C CA . GLY A 1 83 ? 14.299 -4.506 -10.072 1.00 94.19 83 GLY A CA 1
ATOM 690 C C . GLY A 1 83 ? 14.041 -4.493 -11.582 1.00 94.19 83 GLY A C 1
ATOM 691 O O . GLY A 1 83 ? 14.973 -4.581 -12.373 1.00 94.19 83 GLY A O 1
ATOM 692 N N . ALA A 1 84 ? 12.790 -4.268 -11.986 1.00 94.44 84 ALA A N 1
ATOM 693 C CA . ALA A 1 84 ? 12.399 -4.195 -13.391 1.00 94.44 84 ALA A CA 1
ATOM 694 C C . ALA A 1 84 ? 13.069 -3.030 -14.143 1.00 94.44 84 ALA A C 1
ATOM 696 O O . ALA A 1 84 ? 13.325 -3.140 -15.341 1.00 94.44 84 ALA A O 1
ATOM 697 N N . MET A 1 85 ? 13.364 -1.922 -13.457 1.00 93.88 85 MET A N 1
ATOM 698 C CA . MET A 1 85 ? 14.125 -0.807 -14.020 1.00 93.88 85 MET A CA 1
ATOM 699 C C . MET A 1 85 ? 15.551 -1.236 -14.372 1.00 93.88 85 MET A C 1
ATOM 701 O O . MET A 1 85 ? 16.029 -0.905 -15.453 1.00 93.88 85 MET A O 1
ATOM 705 N N . HIS A 1 86 ? 16.215 -1.984 -13.487 1.00 94.06 86 HIS A N 1
ATOM 706 C CA . HIS A 1 86 ? 17.560 -2.501 -13.746 1.00 94.06 86 HIS A CA 1
ATOM 707 C C . HIS A 1 86 ? 17.544 -3.467 -14.937 1.00 94.06 86 HIS A C 1
ATOM 709 O O . HIS A 1 86 ? 18.309 -3.283 -15.880 1.00 94.06 86 HIS A O 1
ATOM 715 N N . ASP A 1 87 ? 16.594 -4.407 -14.955 1.00 94.00 87 ASP A N 1
ATOM 716 C CA . ASP A 1 87 ? 16.421 -5.350 -16.064 1.00 94.00 87 ASP A CA 1
ATOM 717 C C . ASP A 1 87 ? 16.189 -4.626 -17.403 1.00 94.00 87 ASP A C 1
ATOM 719 O O . ASP A 1 87 ? 16.763 -5.008 -18.423 1.00 94.00 87 ASP A O 1
ATOM 723 N N . TYR A 1 88 ? 15.383 -3.556 -17.413 1.00 92.75 88 TYR A N 1
ATOM 724 C CA . TYR A 1 88 ? 15.145 -2.736 -18.607 1.00 92.75 88 TYR A CA 1
ATOM 725 C C . TYR A 1 88 ? 16.438 -2.099 -19.135 1.00 92.75 88 TYR A C 1
ATOM 727 O O . TYR A 1 88 ? 16.691 -2.128 -20.339 1.00 92.75 88 TYR A O 1
ATOM 735 N N . TRP A 1 89 ? 17.267 -1.547 -18.245 1.00 91.62 89 TRP A N 1
ATOM 736 C CA . TRP A 1 89 ? 18.507 -0.855 -18.618 1.00 91.62 89 TRP A CA 1
ATOM 737 C C . TRP A 1 89 ? 19.593 -1.830 -19.080 1.00 91.62 89 TRP A C 1
ATOM 739 O O . TRP A 1 89 ? 20.375 -1.498 -19.968 1.00 91.62 89 TRP A O 1
ATOM 749 N N . ASP A 1 90 ? 19.575 -3.053 -18.554 1.00 94.25 90 ASP A N 1
ATOM 750 C CA . ASP A 1 90 ? 20.437 -4.153 -18.987 1.00 94.25 90 ASP A CA 1
ATOM 751 C C . ASP A 1 90 ? 19.948 -4.822 -20.291 1.00 94.25 90 ASP A C 1
ATOM 753 O O . ASP A 1 90 ? 20.552 -5.783 -20.773 1.00 94.25 90 ASP A O 1
ATOM 757 N N . GLY A 1 91 ? 18.846 -4.336 -20.881 1.00 91.38 91 GLY A N 1
ATOM 758 C CA . GLY A 1 91 ? 18.258 -4.882 -22.107 1.00 91.38 91 GLY A CA 1
ATOM 759 C C . GLY A 1 91 ? 17.583 -6.244 -21.917 1.00 91.38 91 GLY A C 1
ATOM 760 O O . GLY A 1 91 ? 17.326 -6.955 -22.893 1.00 91.38 91 GLY A O 1
ATOM 761 N N . GLN A 1 92 ? 17.303 -6.631 -20.673 1.00 93.19 92 GLN A N 1
ATOM 762 C CA . GLN A 1 92 ? 16.598 -7.863 -20.356 1.00 93.19 92 GLN A CA 1
ATOM 763 C C . GLN A 1 92 ? 15.091 -7.724 -20.592 1.00 93.19 92 GLN A C 1
ATOM 765 O O . GLN A 1 92 ? 14.518 -6.642 -20.739 1.00 93.19 92 GLN A O 1
ATOM 770 N N . ARG A 1 93 ? 14.414 -8.873 -20.645 1.00 90.19 93 ARG A N 1
ATOM 771 C CA . ARG A 1 93 ? 12.974 -8.915 -20.880 1.00 90.19 93 ARG A CA 1
ATOM 772 C C . ARG A 1 93 ? 12.214 -8.565 -19.602 1.00 90.19 93 ARG A C 1
ATOM 774 O O . ARG A 1 93 ? 12.165 -9.365 -18.675 1.00 90.19 93 ARG A O 1
ATOM 781 N N . VAL A 1 94 ? 11.519 -7.432 -19.623 1.00 93.44 94 VAL A N 1
ATOM 782 C CA . VAL A 1 94 ? 10.644 -6.992 -18.529 1.00 93.44 94 VAL A CA 1
ATOM 783 C C . VAL A 1 94 ? 9.190 -7.399 -18.775 1.00 93.44 94 VAL A C 1
ATOM 785 O O . VAL A 1 94 ? 8.652 -7.257 -19.877 1.00 93.44 94 VAL A O 1
ATOM 788 N N . ASP A 1 95 ? 8.5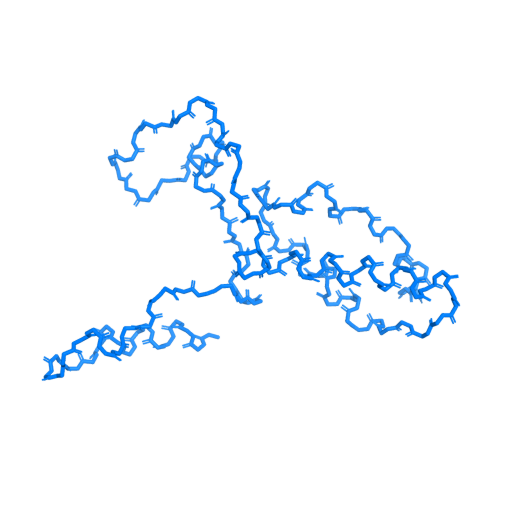21 -7.887 -17.730 1.00 94.81 95 ASP A N 1
ATOM 789 C CA . ASP A 1 95 ? 7.091 -8.195 -17.766 1.00 94.81 95 ASP A CA 1
ATOM 790 C C . ASP A 1 95 ? 6.253 -6.908 -17.662 1.00 94.81 95 ASP A C 1
ATOM 792 O O . ASP A 1 95 ? 5.987 -6.390 -16.571 1.00 94.81 95 ASP A O 1
ATOM 796 N N . LYS A 1 96 ? 5.812 -6.408 -18.824 1.00 93.88 96 LYS A N 1
ATOM 797 C CA . LYS A 1 96 ? 4.988 -5.196 -18.947 1.00 93.88 96 LYS A CA 1
ATOM 798 C C . LYS A 1 96 ? 3.682 -5.272 -18.144 1.00 93.88 96 LYS A C 1
ATOM 800 O O . LYS A 1 96 ? 3.242 -4.256 -17.608 1.00 93.88 96 LYS A O 1
ATOM 805 N N . ASN A 1 97 ? 3.068 -6.454 -18.026 1.00 94.44 97 ASN A N 1
ATOM 806 C CA . ASN A 1 97 ? 1.800 -6.612 -17.308 1.00 94.44 97 ASN A CA 1
ATOM 807 C C . ASN A 1 97 ? 2.006 -6.453 -15.803 1.00 94.44 97 ASN A C 1
ATOM 809 O O . ASN A 1 97 ? 1.236 -5.758 -15.140 1.00 94.44 97 ASN A O 1
ATOM 813 N N . LYS A 1 98 ? 3.075 -7.044 -15.261 1.00 93.25 98 LYS A N 1
ATOM 814 C CA . LYS A 1 98 ? 3.428 -6.873 -13.847 1.00 93.25 98 LYS A CA 1
ATOM 815 C C . LYS A 1 98 ? 3.841 -5.440 -13.523 1.00 93.25 98 LYS A C 1
ATOM 817 O O . LYS A 1 98 ? 3.440 -4.945 -12.473 1.00 93.25 98 LYS A O 1
ATOM 822 N N . VAL A 1 99 ? 4.572 -4.766 -14.420 1.00 94.06 99 VAL A N 1
ATOM 823 C CA . VAL A 1 99 ? 4.911 -3.336 -14.274 1.00 94.06 99 VAL A CA 1
ATOM 824 C C . VAL A 1 99 ? 3.641 -2.489 -14.226 1.00 94.06 99 VAL A C 1
ATOM 826 O O . VAL A 1 99 ? 3.457 -1.728 -13.280 1.00 94.06 99 VAL A O 1
ATOM 829 N N . ARG A 1 100 ? 2.720 -2.669 -15.182 1.00 94.12 100 ARG A N 1
ATOM 830 C CA . ARG A 1 100 ? 1.442 -1.942 -15.205 1.00 94.12 100 ARG A CA 1
ATOM 831 C C . ARG A 1 100 ? 0.637 -2.168 -13.930 1.00 94.12 100 ARG A C 1
ATOM 833 O O . ARG A 1 100 ? 0.212 -1.208 -13.297 1.00 94.12 100 ARG A O 1
ATOM 840 N N . ALA A 1 101 ? 0.506 -3.423 -13.510 1.00 92.31 101 ALA A N 1
ATOM 841 C CA . ALA A 1 101 ? -0.241 -3.764 -12.311 1.00 92.31 101 ALA A CA 1
ATOM 842 C C . ALA A 1 101 ? 0.410 -3.188 -11.035 1.00 92.31 101 ALA A C 1
ATOM 844 O O . ALA A 1 101 ? -0.301 -2.786 -10.119 1.00 92.31 101 ALA A O 1
ATOM 845 N N . ALA A 1 102 ? 1.744 -3.122 -10.955 1.00 91.75 102 ALA A N 1
ATOM 846 C CA . ALA A 1 102 ? 2.443 -2.479 -9.840 1.00 91.75 102 ALA A CA 1
ATOM 847 C C . ALA A 1 102 ? 2.205 -0.959 -9.817 1.00 91.75 102 ALA A C 1
ATOM 849 O O . ALA A 1 102 ? 1.877 -0.412 -8.764 1.00 91.75 102 ALA A O 1
ATOM 850 N N . LEU A 1 103 ? 2.279 -0.289 -10.973 1.00 91.88 103 LEU A N 1
ATOM 851 C CA . LEU A 1 103 ? 1.991 1.145 -11.095 1.00 91.88 103 LEU A CA 1
ATOM 852 C C . LEU A 1 103 ? 0.546 1.481 -10.707 1.00 91.88 103 LEU A C 1
ATOM 854 O O . LEU A 1 103 ? 0.320 2.429 -9.960 1.00 91.88 103 LEU A O 1
ATOM 858 N N . GLU A 1 104 ? -0.429 0.693 -11.164 1.00 91.12 104 GLU A N 1
ATOM 859 C CA . GLU A 1 104 ? -1.839 0.855 -10.784 1.00 91.12 104 GLU A CA 1
ATOM 860 C C . GLU A 1 104 ? -2.030 0.717 -9.269 1.00 91.12 104 GLU A C 1
ATOM 862 O O . GLU A 1 104 ? -2.718 1.523 -8.642 1.00 91.12 10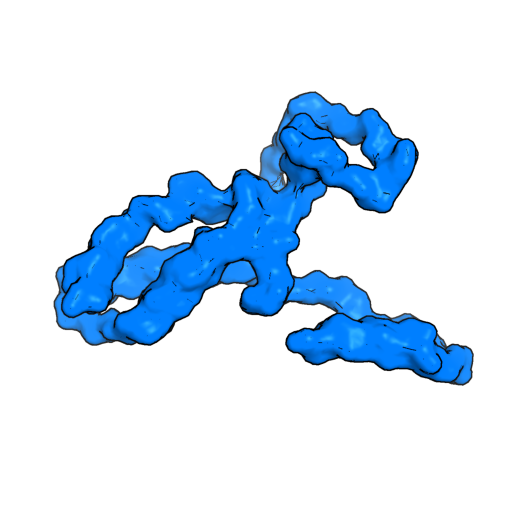4 GLU A O 1
ATOM 867 N N . ARG A 1 105 ? -1.367 -0.265 -8.647 1.00 89.12 105 ARG A N 1
ATOM 868 C CA . ARG A 1 105 ? -1.434 -0.471 -7.194 1.00 89.12 105 ARG A CA 1
ATOM 869 C C . ARG A 1 105 ? -0.771 0.657 -6.404 1.00 89.12 105 ARG A C 1
ATOM 871 O O . ARG A 1 105 ? -1.273 1.002 -5.335 1.00 89.12 105 ARG A O 1
ATOM 878 N N . LEU A 1 106 ? 0.285 1.280 -6.932 1.00 89.69 106 LEU A N 1
ATOM 879 C CA . LEU A 1 106 ? 0.903 2.474 -6.340 1.00 89.69 106 LEU A CA 1
ATOM 880 C C . LEU A 1 106 ? 0.030 3.733 -6.436 1.00 89.69 106 LEU A C 1
ATOM 882 O O . LEU A 1 106 ? 0.296 4.701 -5.729 1.00 89.69 106 LEU A O 1
ATOM 886 N N . GLN A 1 107 ? -1.034 3.744 -7.243 1.00 88.12 107 GLN A N 1
ATOM 887 C CA . GLN A 1 107 ? -2.034 4.820 -7.195 1.00 88.12 107 GLN A CA 1
ATOM 888 C C . GLN A 1 107 ? -3.022 4.643 -6.031 1.00 88.12 107 GLN A C 1
ATOM 890 O O . GLN A 1 107 ? -3.694 5.592 -5.636 1.00 88.12 107 GLN A O 1
ATOM 895 N N . GLN A 1 108 ? -3.090 3.443 -5.445 1.00 87.31 108 GLN A N 1
ATOM 896 C CA . GLN A 1 108 ? -4.035 3.067 -4.391 1.00 87.31 108 GLN A CA 1
ATOM 897 C C . GLN A 1 108 ? -3.383 3.045 -3.000 1.00 87.31 108 GLN A C 1
ATOM 899 O O . GLN A 1 108 ? -3.670 2.178 -2.178 1.00 87.31 108 GLN A O 1
ATOM 904 N N . ILE A 1 109 ? -2.497 3.998 -2.722 1.00 89.31 109 ILE A N 1
ATOM 905 C CA . ILE A 1 109 ? -1.821 4.144 -1.425 1.00 89.31 109 ILE A CA 1
ATOM 906 C C . ILE A 1 109 ? -2.208 5.476 -0.776 1.00 89.31 109 ILE A C 1
ATOM 908 O O . ILE A 1 109 ? -2.713 6.381 -1.438 1.00 89.31 109 ILE A O 1
ATOM 912 N N . THR A 1 110 ? -1.973 5.617 0.527 1.00 89.56 110 THR A N 1
ATOM 913 C CA . THR A 1 110 ? -2.257 6.870 1.245 1.00 89.56 110 THR A CA 1
ATOM 914 C C . THR A 1 110 ? -0.989 7.716 1.415 1.00 89.56 110 THR A C 1
ATOM 916 O O . THR A 1 110 ? 0.118 7.176 1.372 1.00 89.56 110 THR A O 1
ATOM 919 N N . PRO A 1 111 ? -1.115 9.020 1.722 1.00 89.50 111 PRO A N 1
ATOM 920 C CA . PRO A 1 111 ? 0.012 9.882 2.090 1.00 89.50 111 PRO A CA 1
ATOM 921 C C . PRO A 1 111 ? 0.901 9.399 3.239 1.00 89.50 111 PRO A C 1
ATOM 923 O O . PRO A 1 111 ? 2.020 9.881 3.397 1.00 89.50 111 PRO A O 1
ATOM 926 N N . SER A 1 112 ? 0.406 8.479 4.067 1.00 87.62 112 SER A N 1
ATOM 927 C CA . SER A 1 112 ? 1.187 7.899 5.163 1.00 87.62 112 SER A CA 1
ATOM 928 C C . SER A 1 112 ? 2.080 6.731 4.733 1.00 87.62 112 SER A C 1
ATOM 930 O O . SER A 1 112 ? 2.942 6.303 5.505 1.00 87.62 112 SER A O 1
ATOM 932 N N . SER A 1 113 ? 1.873 6.230 3.512 1.00 88.88 113 SER A N 1
ATOM 933 C CA . SER A 1 113 ? 2.629 5.125 2.945 1.00 88.88 113 SER A CA 1
ATOM 934 C C . SER A 1 113 ? 4.130 5.437 2.899 1.00 88.88 113 SER A C 1
ATOM 936 O O . SER A 1 113 ? 4.528 6.543 2.513 1.00 88.88 113 SER A O 1
ATOM 938 N N . PRO A 1 114 ? 4.995 4.459 3.222 1.00 88.00 114 PRO A N 1
ATOM 939 C CA . PRO A 1 114 ? 6.437 4.566 3.055 1.00 88.00 114 PRO A CA 1
ATOM 940 C C . PRO A 1 114 ? 6.915 4.990 1.669 1.00 88.00 114 PRO A C 1
ATOM 942 O O . PRO A 1 114 ? 7.947 5.653 1.587 1.00 88.00 114 PRO A O 1
ATOM 945 N N . VAL A 1 115 ? 6.194 4.598 0.619 1.00 89.50 115 VAL A N 1
ATOM 946 C CA . VAL A 1 115 ? 6.581 4.828 -0.783 1.00 89.50 115 VAL A CA 1
ATOM 947 C C .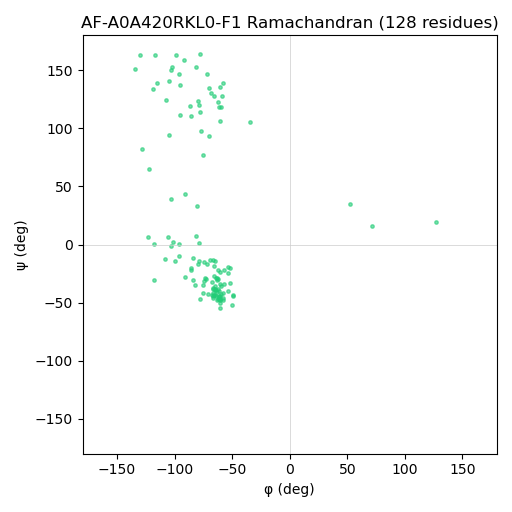 VAL A 1 115 ? 5.820 5.998 -1.408 1.00 89.50 115 VAL A C 1
ATOM 949 O O . VAL A 1 115 ? 6.051 6.332 -2.566 1.00 89.50 115 VAL A O 1
ATOM 952 N N . TRP A 1 116 ? 4.967 6.688 -0.638 1.00 89.25 116 TRP A N 1
ATOM 953 C CA . TRP A 1 116 ? 4.258 7.884 -1.100 1.00 89.25 116 TRP A CA 1
ATOM 954 C C . TRP A 1 116 ? 5.166 8.931 -1.769 1.00 89.25 116 TRP A C 1
ATOM 956 O O . TRP A 1 116 ? 4.782 9.438 -2.827 1.00 89.25 116 TRP A O 1
ATOM 966 N N . PRO A 1 117 ? 6.368 9.248 -1.235 1.00 86.81 117 PRO A N 1
ATOM 967 C CA . PRO A 1 117 ? 7.265 10.210 -1.878 1.00 86.81 117 PRO A CA 1
ATOM 968 C C . PRO A 1 117 ? 7.762 9.758 -3.259 1.00 86.81 117 PRO A C 1
ATOM 970 O O . PRO A 1 117 ? 8.016 10.596 -4.120 1.00 86.81 117 PRO A O 1
ATOM 973 N N . ASN A 1 118 ? 7.856 8.445 -3.484 1.00 83.25 118 ASN A N 1
ATOM 974 C CA . ASN A 1 118 ? 8.456 7.849 -4.678 1.00 83.25 118 ASN A CA 1
ATOM 975 C C . ASN A 1 118 ? 7.436 7.482 -5.761 1.00 83.25 118 ASN A C 1
ATOM 977 O O . ASN A 1 118 ? 7.824 7.017 -6.826 1.00 83.25 118 ASN A O 1
ATOM 981 N N . ARG A 1 119 ? 6.137 7.724 -5.550 1.00 74.44 119 ARG A N 1
ATOM 982 C CA . ARG A 1 119 ? 5.070 7.311 -6.486 1.00 74.44 119 ARG A CA 1
ATOM 983 C C . ARG A 1 119 ? 5.268 7.772 -7.942 1.00 74.44 119 ARG A C 1
ATOM 985 O O . ARG A 1 119 ? 4.724 7.166 -8.855 1.00 74.44 119 ARG A O 1
ATOM 992 N N . ASN A 1 120 ? 6.031 8.848 -8.149 1.00 78.31 120 ASN A N 1
ATOM 993 C CA . ASN A 1 120 ? 6.319 9.438 -9.459 1.00 78.31 120 ASN A CA 1
ATOM 994 C C . ASN A 1 120 ? 7.753 9.159 -9.957 1.00 78.31 120 ASN A C 1
ATOM 996 O O . ASN A 1 120 ? 8.158 9.725 -10.969 1.00 78.31 120 ASN A O 1
ATOM 1000 N N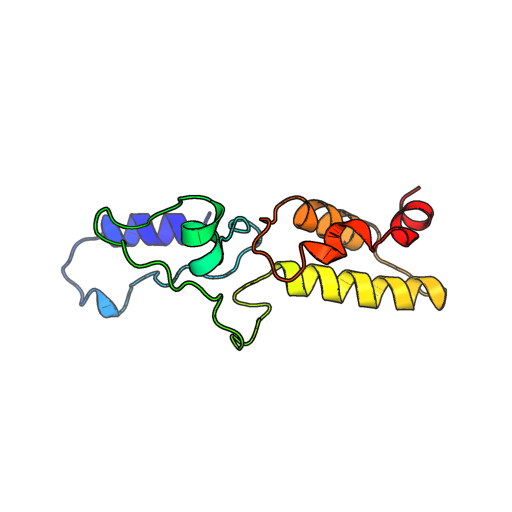 . ALA A 1 121 ? 8.532 8.330 -9.258 1.00 84.75 121 ALA A N 1
ATOM 1001 C CA . ALA A 1 121 ? 9.929 8.049 -9.596 1.00 84.75 121 ALA A CA 1
ATOM 1002 C C . ALA A 1 121 ? 10.087 7.133 -10.827 1.00 84.75 121 ALA A C 1
ATOM 1004 O O .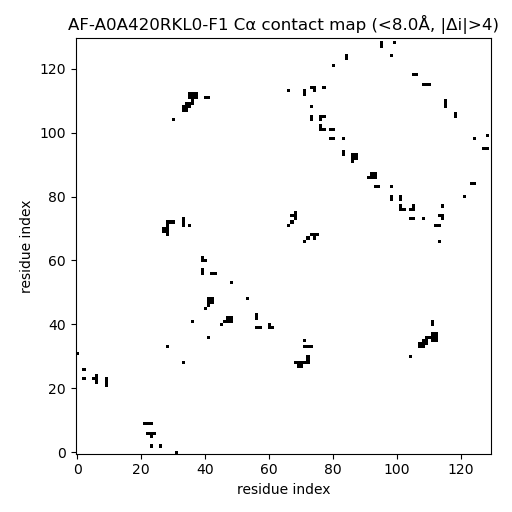 ALA A 1 121 ? 11.161 7.064 -11.418 1.00 84.75 121 ALA A O 1
ATOM 1005 N N . HIS A 1 122 ? 9.014 6.466 -11.260 1.00 89.69 122 HIS A N 1
ATOM 1006 C CA . HIS A 1 122 ? 9.041 5.428 -12.298 1.00 89.69 122 HIS A CA 1
ATOM 1007 C C . HIS A 1 122 ? 8.822 5.968 -13.717 1.00 89.69 122 HIS A C 1
ATOM 1009 O O . HIS A 1 122 ? 8.068 5.392 -14.500 1.00 89.69 122 HIS A O 1
ATOM 1015 N N . SER A 1 123 ? 9.457 7.090 -14.072 1.00 88.75 123 SER A N 1
ATOM 1016 C CA . SER A 1 123 ? 9.299 7.721 -15.396 1.00 88.75 123 SER A CA 1
ATOM 1017 C C . SER A 1 123 ? 9.773 6.839 -16.557 1.00 88.75 123 SER A C 1
ATOM 1019 O O . SER A 1 123 ? 9.191 6.915 -17.635 1.00 88.75 123 SER A O 1
ATOM 1021 N N . TRP A 1 124 ? 10.757 5.967 -16.315 1.00 90.00 124 TRP A N 1
ATOM 1022 C CA . TRP A 1 124 ? 11.290 4.984 -17.270 1.00 90.00 124 TRP A CA 1
ATOM 1023 C C . TRP A 1 124 ? 10.225 4.019 -17.818 1.00 90.00 124 TRP A C 1
ATOM 1025 O O . TRP A 1 124 ? 10.390 3.440 -18.886 1.00 90.00 124 TRP A O 1
ATOM 1035 N N . THR A 1 125 ? 9.112 3.849 -17.099 1.00 91.44 125 THR A N 1
ATOM 1036 C CA . THR A 1 125 ? 8.027 2.953 -17.516 1.00 91.44 125 THR A CA 1
ATOM 1037 C C . THR A 1 125 ? 7.224 3.485 -18.699 1.00 91.44 125 THR A C 1
ATOM 1039 O O . THR A 1 125 ? 6.528 2.700 -19.335 1.00 91.44 125 THR A O 1
ATOM 1042 N N . LYS A 1 126 ? 7.321 4.785 -19.017 1.00 88.88 126 LYS A N 1
ATOM 1043 C CA . LYS A 1 126 ? 6.632 5.388 -20.168 1.00 88.88 126 LYS A CA 1
ATOM 1044 C C . LYS A 1 126 ? 7.094 4.741 -21.470 1.00 88.88 126 LYS A C 1
ATOM 1046 O O . LYS A 1 126 ? 6.281 4.133 -22.152 1.00 88.88 126 LYS A O 1
ATOM 1051 N N . ASP A 1 127 ? 8.403 4.736 -21.705 1.00 86.62 127 ASP A N 1
ATOM 1052 C CA . ASP A 1 127 ? 9.016 4.156 -22.906 1.00 86.62 127 ASP A CA 1
ATOM 1053 C C . ASP A 1 127 ? 8.791 2.637 -23.004 1.00 86.62 127 ASP A C 1
ATOM 1055 O O . ASP A 1 127 ? 8.729 2.067 -24.090 1.00 86.62 127 ASP A O 1
ATOM 1059 N N . LEU A 1 128 ? 8.658 1.956 -21.859 1.00 87.06 128 LEU A N 1
ATOM 1060 C CA . LEU A 1 128 ? 8.389 0.519 -21.817 1.00 87.06 128 LEU A CA 1
ATOM 1061 C C . LEU A 1 128 ? 6.927 0.179 -22.160 1.00 87.06 128 LEU A C 1
ATOM 1063 O O . LEU A 1 128 ? 6.663 -0.904 -22.696 1.00 87.06 128 LEU A O 1
ATOM 1067 N N . LEU A 1 129 ? 5.972 1.025 -21.768 1.00 87.88 129 LEU A N 1
ATOM 1068 C CA . LEU A 1 129 ? 4.534 0.738 -21.840 1.00 87.88 129 LEU A CA 1
ATOM 1069 C C . LEU A 1 129 ? 3.822 1.372 -23.042 1.00 87.88 129 LEU A C 1
ATOM 1071 O O . LEU A 1 129 ? 2.689 0.956 -23.306 1.00 87.88 129 LEU A O 1
ATOM 1075 N N . GLU A 1 130 ? 4.462 2.323 -23.726 1.00 75.62 130 GLU A N 1
ATOM 1076 C CA . GLU A 1 130 ? 4.117 2.752 -25.092 1.00 75.62 130 GLU A CA 1
ATOM 1077 C C . GLU A 1 130 ? 4.256 1.596 -26.106 1.00 75.62 130 GLU A C 1
ATOM 1079 O O . GLU A 1 130 ? 3.414 1.556 -27.032 1.00 75.62 130 GLU A O 1
#